Protein AF-A0AAW7L2W9-F1 (afdb_monomer_lite)

Structure (mmCIF, N/CA/C/O backbone):
data_AF-A0AAW7L2W9-F1
#
_entry.id   AF-A0AAW7L2W9-F1
#
loop_
_atom_site.group_PDB
_atom_site.id
_atom_site.type_symbol
_atom_site.label_atom_id
_atom_site.label_alt_id
_atom_site.label_comp_id
_atom_site.label_asym_id
_atom_site.label_entity_id
_atom_site.label_seq_id
_atom_site.pdbx_PDB_ins_code
_atom_site.Cartn_x
_atom_site.Cartn_y
_atom_site.Cartn_z
_atom_site.occupancy
_atom_site.B_iso_or_equiv
_atom_site.auth_seq_id
_atom_site.auth_comp_id
_atom_site.auth_asym_id
_atom_site.auth_atom_id
_atom_site.pdbx_PDB_model_num
ATOM 1 N N . MET A 1 1 ? 4.105 23.364 11.506 1.00 35.06 1 MET A N 1
ATOM 2 C CA . MET A 1 1 ? 3.462 22.036 11.424 1.00 35.06 1 MET A CA 1
ATOM 3 C C . MET A 1 1 ? 3.715 21.486 10.031 1.00 35.06 1 MET A C 1
ATOM 5 O O . MET A 1 1 ? 2.953 21.758 9.114 1.00 35.06 1 MET A O 1
ATOM 9 N N . THR A 1 2 ? 4.845 20.820 9.820 1.00 39.19 2 THR A N 1
ATOM 10 C CA . THR A 1 2 ? 5.153 20.174 8.541 1.00 39.19 2 THR A CA 1
ATOM 11 C C . THR A 1 2 ? 4.393 18.856 8.502 1.00 39.19 2 THR A C 1
ATOM 13 O O . THR A 1 2 ? 4.849 17.849 9.036 1.00 39.19 2 THR A O 1
ATOM 16 N N . ASN A 1 3 ? 3.197 18.877 7.911 1.00 54.84 3 ASN A N 1
ATOM 17 C CA . ASN A 1 3 ? 2.481 17.665 7.522 1.00 54.84 3 ASN A CA 1
ATOM 18 C C . ASN A 1 3 ? 3.304 16.989 6.421 1.00 54.84 3 ASN A C 1
ATOM 20 O O . ASN A 1 3 ? 3.057 17.216 5.237 1.00 54.84 3 ASN A O 1
ATOM 24 N N . ASN A 1 4 ? 4.339 16.242 6.815 1.00 59.03 4 ASN A N 1
ATOM 25 C CA . ASN A 1 4 ? 5.289 15.579 5.926 1.00 59.03 4 ASN A CA 1
ATOM 26 C C . ASN A 1 4 ? 4.614 14.359 5.286 1.00 59.03 4 ASN A C 1
ATOM 28 O O . ASN A 1 4 ? 4.954 13.209 5.549 1.00 59.03 4 ASN A O 1
ATOM 32 N N . THR A 1 5 ? 3.565 14.634 4.518 1.00 77.88 5 THR A N 1
ATOM 33 C CA . THR A 1 5 ? 2.768 13.632 3.835 1.00 77.88 5 THR A CA 1
ATOM 34 C C . THR A 1 5 ? 3.633 13.085 2.722 1.00 77.88 5 THR A C 1
ATOM 36 O O . THR A 1 5 ? 3.971 13.808 1.787 1.00 77.88 5 THR A O 1
ATOM 39 N N . THR A 1 6 ? 4.045 11.827 2.843 1.00 89.31 6 THR A N 1
ATOM 40 C CA . THR A 1 6 ? 4.824 11.178 1.795 1.00 89.31 6 THR A CA 1
ATOM 41 C C . THR A 1 6 ? 3.985 11.151 0.524 1.00 89.31 6 THR A C 1
ATOM 43 O O . THR A 1 6 ? 2.860 10.644 0.529 1.00 89.31 6 THR A O 1
ATOM 46 N N . ILE A 1 7 ? 4.527 11.724 -0.548 1.00 94.00 7 ILE A N 1
ATOM 47 C CA . ILE A 1 7 ? 3.889 11.791 -1.861 1.00 94.00 7 ILE A CA 1
ATOM 48 C C . ILE A 1 7 ? 4.430 10.660 -2.729 1.00 94.00 7 ILE A C 1
ATOM 50 O O . ILE A 1 7 ? 5.632 10.384 -2.739 1.00 94.00 7 ILE A O 1
ATOM 54 N N . CYS A 1 8 ? 3.533 9.985 -3.435 1.00 93.50 8 CYS A N 1
ATOM 55 C CA . CYS A 1 8 ? 3.878 9.065 -4.499 1.00 93.50 8 CYS A CA 1
ATOM 56 C C . CYS A 1 8 ? 4.368 9.871 -5.701 1.00 93.50 8 CYS A C 1
ATOM 58 O O . CYS A 1 8 ? 3.679 10.762 -6.179 1.00 93.50 8 CYS A O 1
ATOM 60 N N . ASP A 1 9 ? 5.566 9.589 -6.192 1.00 93.25 9 ASP A N 1
ATOM 61 C CA . ASP A 1 9 ? 6.209 10.333 -7.278 1.00 93.25 9 ASP A CA 1
ATOM 62 C C . ASP A 1 9 ? 6.351 9.504 -8.562 1.00 93.25 9 ASP A C 1
ATOM 64 O O . ASP A 1 9 ? 7.153 9.843 -9.428 1.00 93.25 9 ASP A O 1
ATOM 68 N N . PHE A 1 10 ? 5.587 8.416 -8.692 1.00 92.31 10 PHE A N 1
ATOM 69 C CA . PHE A 1 10 ? 5.673 7.511 -9.834 1.00 92.31 10 PHE A CA 1
ATOM 70 C C . PHE A 1 10 ? 4.333 6.841 -10.162 1.00 92.31 10 PHE A C 1
ATOM 72 O O . PHE A 1 10 ? 3.410 6.786 -9.346 1.00 92.31 10 PHE A O 1
ATOM 79 N N . GLY A 1 11 ? 4.270 6.254 -11.359 1.00 90.00 11 GLY A N 1
ATOM 80 C CA . GLY A 1 11 ? 3.136 5.452 -11.807 1.00 90.00 11 GLY A CA 1
ATOM 81 C C . GLY A 1 11 ? 1.850 6.264 -11.964 1.00 90.00 11 GLY A C 1
ATOM 82 O O . GLY A 1 11 ? 1.878 7.475 -12.165 1.00 90.00 11 GLY A O 1
ATOM 83 N N . LEU A 1 12 ? 0.711 5.573 -11.880 1.00 92.56 12 LEU A N 1
ATOM 84 C CA . LEU A 1 12 ? -0.615 6.168 -12.083 1.00 92.56 12 LEU A CA 1
ATOM 85 C C . LEU A 1 12 ? -0.975 7.221 -11.023 1.00 92.56 12 LEU A C 1
ATOM 87 O O . LEU A 1 12 ? -1.715 8.150 -11.319 1.00 92.56 12 LEU A O 1
ATOM 91 N N . HIS A 1 13 ? -0.443 7.080 -9.809 1.00 93.00 13 HIS A N 1
ATOM 92 C CA . HIS A 1 13 ? -0.774 7.926 -8.662 1.00 93.00 13 HIS A CA 1
ATOM 93 C C . HIS A 1 13 ? 0.306 8.974 -8.355 1.00 93.00 13 HIS A C 1
ATOM 95 O O . HIS A 1 13 ? 0.487 9.387 -7.209 1.00 93.00 13 HIS A O 1
ATOM 101 N N . GLN A 1 14 ? 1.079 9.380 -9.362 1.00 93.44 14 GLN A N 1
ATOM 102 C CA . GLN A 1 14 ? 2.092 10.415 -9.195 1.00 93.44 14 GLN A CA 1
ATOM 103 C C . GLN A 1 14 ? 1.450 11.741 -8.749 1.00 93.44 14 GLN A C 1
ATOM 105 O O . GLN A 1 14 ? 0.517 12.239 -9.372 1.00 93.44 14 GLN A O 1
ATOM 110 N N . GLY A 1 15 ? 1.990 12.337 -7.687 1.00 92.94 15 GLY A N 1
ATOM 111 C CA . GLY A 1 15 ? 1.480 13.555 -7.057 1.00 92.94 15 GLY A CA 1
ATOM 112 C C . GLY A 1 15 ? 0.480 13.302 -5.928 1.00 92.94 15 GLY A C 1
ATOM 113 O O . GLY A 1 15 ? 0.187 14.225 -5.169 1.00 92.94 15 GLY A O 1
ATOM 114 N N . GLU A 1 16 ? -0.001 12.069 -5.757 1.00 93.94 16 GLU A N 1
ATOM 115 C CA . GLU A 1 16 ? -0.942 11.725 -4.693 1.00 93.94 16 GLU A CA 1
ATOM 116 C C . GLU A 1 16 ? -0.217 11.295 -3.410 1.00 93.94 16 GLU A C 1
ATOM 118 O O . GLU A 1 16 ? 0.832 10.645 -3.458 1.00 93.94 16 GLU A O 1
ATOM 123 N N . PRO A 1 17 ? -0.753 11.619 -2.226 1.00 94.62 17 PRO A N 1
ATOM 124 C CA . PRO A 1 17 ? -0.182 11.151 -0.974 1.00 94.62 17 PRO A CA 1
ATOM 125 C C . PRO A 1 17 ? -0.415 9.650 -0.773 1.00 94.62 17 PRO A C 1
ATOM 127 O O . PRO A 1 17 ? -1.486 9.131 -1.087 1.00 94.62 17 PRO A O 1
ATOM 130 N N . TYR A 1 18 ? 0.542 8.959 -0.140 1.00 94.31 18 TYR A N 1
ATOM 131 C CA . TYR A 1 18 ? 0.424 7.520 0.159 1.00 94.31 18 TYR A CA 1
ATOM 132 C C . TYR A 1 18 ? -0.855 7.177 0.936 1.00 94.31 18 TYR A C 1
ATOM 134 O O . TYR A 1 18 ? -1.461 6.129 0.717 1.00 94.31 18 TYR A O 1
ATOM 142 N N . THR A 1 19 ? -1.320 8.098 1.782 1.00 93.81 19 THR A N 1
ATOM 143 C CA . THR A 1 19 ? -2.558 7.963 2.556 1.00 93.81 19 THR A CA 1
ATOM 144 C C . THR A 1 19 ? -3.817 7.848 1.698 1.00 93.81 19 THR A C 1
ATOM 146 O O . THR A 1 19 ? -4.788 7.252 2.161 1.00 93.81 19 THR A O 1
ATOM 149 N N . GLN A 1 20 ? -3.806 8.350 0.460 1.00 93.69 20 GLN A N 1
ATOM 150 C CA . GLN A 1 20 ? -4.937 8.292 -0.473 1.00 93.69 20 GLN A CA 1
ATOM 151 C C . GLN A 1 20 ? -4.841 7.129 -1.469 1.00 93.69 20 GLN A C 1
ATOM 153 O O . GLN A 1 20 ? -5.819 6.824 -2.147 1.00 93.69 20 GLN A O 1
ATOM 158 N N . LEU A 1 21 ? -3.707 6.421 -1.520 1.00 94.31 21 LEU A N 1
ATOM 159 C CA . LEU A 1 21 ? -3.516 5.355 -2.500 1.00 94.31 21 LEU A CA 1
ATOM 160 C C . LEU A 1 21 ? -4.430 4.145 -2.238 1.00 94.31 21 LEU A C 1
ATOM 162 O O . LEU A 1 21 ? -4.645 3.756 -1.078 1.00 94.31 21 LEU A O 1
ATOM 166 N N . PRO A 1 22 ? -4.924 3.474 -3.292 1.00 95.94 22 PRO A N 1
ATOM 167 C CA . PRO A 1 22 ? -5.672 2.231 -3.153 1.00 95.94 22 PRO A CA 1
ATOM 168 C C . PRO A 1 22 ? -4.851 1.128 -2.473 1.00 95.94 22 PRO A C 1
ATOM 170 O O . PRO A 1 22 ? -3.663 0.957 -2.743 1.00 95.94 22 PRO A O 1
ATOM 173 N N . VAL A 1 23 ? -5.499 0.305 -1.639 1.00 95.50 23 VAL A N 1
ATOM 174 C CA . VAL A 1 23 ? -4.846 -0.852 -0.987 1.00 95.50 23 VAL A CA 1
ATOM 175 C C . VAL A 1 23 ? -4.249 -1.816 -2.016 1.00 95.50 23 VAL A C 1
ATOM 177 O O . VAL A 1 23 ? -3.179 -2.368 -1.779 1.00 95.50 23 VAL A O 1
ATOM 180 N N . SER A 1 24 ? -4.916 -2.007 -3.158 1.00 96.25 24 SER A N 1
ATOM 181 C CA . SER A 1 24 ? -4.415 -2.832 -4.263 1.00 96.25 24 SER A CA 1
ATOM 182 C C . SER A 1 24 ? -3.087 -2.311 -4.813 1.00 96.25 24 SER A C 1
ATOM 184 O O . SER A 1 24 ? -2.174 -3.101 -5.027 1.00 96.25 24 SER A O 1
ATOM 186 N N . PHE A 1 25 ? -2.951 -0.993 -4.972 1.00 95.94 25 PHE A N 1
ATOM 187 C CA . PHE A 1 25 ? -1.719 -0.365 -5.443 1.00 95.94 25 PHE A CA 1
ATOM 188 C C . PHE A 1 25 ? -0.58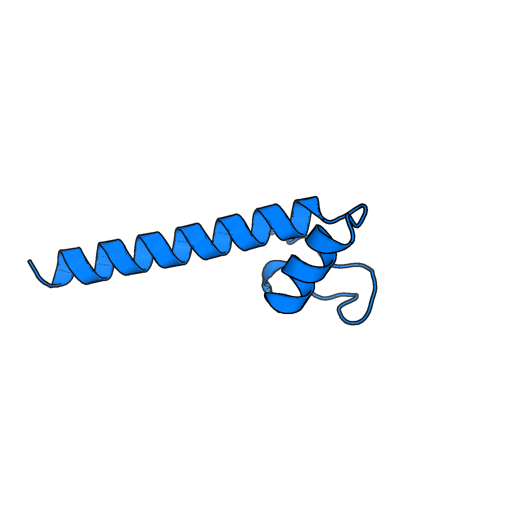8 -0.508 -4.418 1.00 95.94 25 PHE A C 1
ATOM 190 O O . PHE A 1 25 ? 0.518 -0.913 -4.766 1.00 95.94 25 PHE A O 1
ATOM 197 N N . LEU A 1 26 ? -0.879 -0.263 -3.136 1.00 95.62 26 LEU A N 1
ATOM 198 C CA . LEU A 1 26 ? 0.089 -0.439 -2.047 1.00 95.62 26 LEU A CA 1
ATOM 199 C C . LEU A 1 26 ? 0.590 -1.890 -1.951 1.00 95.62 26 LEU A C 1
ATOM 201 O O . LEU A 1 26 ? 1.787 -2.121 -1.801 1.00 95.62 26 LEU A O 1
ATOM 205 N N . LYS A 1 27 ? -0.312 -2.873 -2.072 1.00 96.56 27 LYS A N 1
A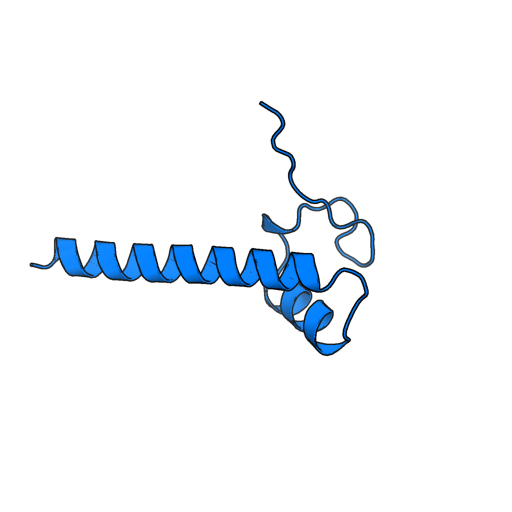TOM 206 C CA . LYS A 1 27 ? 0.051 -4.298 -2.108 1.00 96.56 27 LYS A CA 1
ATOM 207 C C . LYS A 1 27 ? 0.909 -4.624 -3.321 1.00 96.56 27 LYS A C 1
ATOM 209 O O . LYS A 1 27 ? 1.984 -5.181 -3.152 1.00 96.56 27 LYS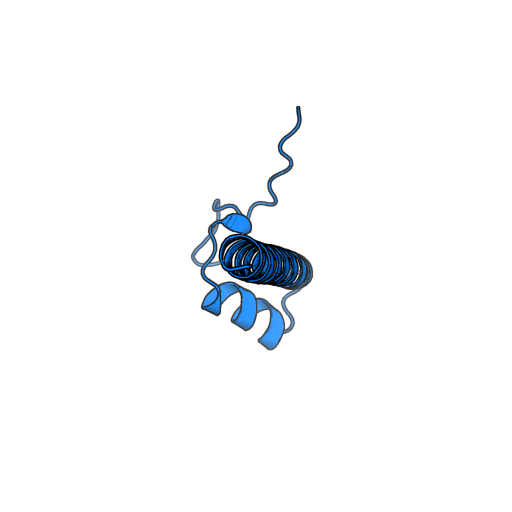 A O 1
ATOM 214 N N . TRP A 1 28 ? 0.503 -4.170 -4.506 1.00 96.12 28 TRP A N 1
ATOM 215 C CA . TRP A 1 28 ? 1.288 -4.354 -5.722 1.00 96.12 28 TRP A CA 1
ATOM 216 C C . TRP A 1 28 ? 2.721 -3.820 -5.571 1.00 96.12 28 TRP A C 1
ATOM 218 O O . TRP A 1 28 ? 3.663 -4.526 -5.918 1.00 96.12 28 TRP A O 1
ATOM 228 N N . MET A 1 29 ? 2.914 -2.634 -4.977 1.00 95.94 29 MET A N 1
A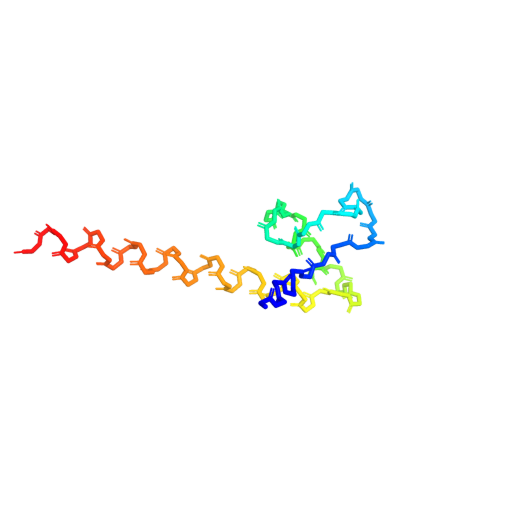TOM 229 C CA . MET A 1 29 ? 4.255 -2.088 -4.715 1.00 95.94 29 MET A CA 1
ATOM 230 C C . MET A 1 29 ? 5.123 -3.020 -3.859 1.00 95.94 29 MET A C 1
ATOM 232 O O . MET A 1 29 ? 6.336 -3.089 -4.059 1.00 95.94 29 MET A O 1
ATOM 236 N N . ILE A 1 30 ? 4.517 -3.693 -2.881 1.00 96.06 30 ILE A N 1
ATOM 237 C CA . ILE A 1 30 ? 5.187 -4.656 -2.002 1.00 96.06 30 ILE A CA 1
ATOM 238 C C . ILE A 1 30 ? 5.499 -5.940 -2.766 1.00 96.06 30 ILE A C 1
ATOM 240 O O . ILE A 1 30 ? 6.629 -6.418 -2.691 1.00 96.06 30 ILE A O 1
ATOM 244 N N . ASP A 1 31 ? 4.528 -6.453 -3.518 1.00 97.12 31 ASP A N 1
ATOM 245 C CA . ASP A 1 31 ? 4.624 -7.715 -4.252 1.00 97.12 31 ASP A CA 1
ATOM 246 C C . ASP A 1 31 ? 5.719 -7.665 -5.326 1.00 97.12 31 ASP A C 1
ATOM 248 O O . ASP A 1 31 ? 6.472 -8.622 -5.493 1.00 97.12 31 ASP A O 1
ATOM 252 N N . VAL A 1 32 ? 5.877 -6.524 -6.007 1.00 95.94 32 VAL A N 1
ATOM 253 C CA . VAL A 1 32 ? 6.953 -6.314 -6.995 1.00 95.94 32 VAL A CA 1
ATOM 254 C C . VAL A 1 32 ? 8.285 -5.886 -6.368 1.00 95.94 32 VAL A C 1
ATOM 256 O O . VAL A 1 32 ? 9.229 -5.569 -7.089 1.00 95.94 32 VAL A O 1
ATOM 259 N N . ASN A 1 33 ? 8.366 -5.834 -5.034 1.00 94.75 33 ASN A N 1
ATOM 260 C CA . ASN A 1 33 ? 9.508 -5.328 -4.272 1.00 94.75 33 ASN A CA 1
ATOM 261 C C . ASN A 1 33 ? 10.016 -3.964 -4.777 1.00 94.75 33 ASN A C 1
ATOM 263 O O . ASN A 1 33 ? 11.216 -3.743 -4.952 1.00 94.75 33 ASN A O 1
ATOM 267 N N . HIS A 1 34 ? 9.090 -3.034 -5.028 1.00 94.81 34 HIS A N 1
ATOM 268 C CA . HIS A 1 34 ? 9.427 -1.700 -5.511 1.00 94.81 34 HIS A CA 1
ATOM 269 C C . HIS A 1 34 ? 10.388 -0.997 -4.537 1.00 94.81 34 HIS A C 1
ATOM 271 O O . HIS A 1 34 ? 10.267 -1.158 -3.317 1.00 94.81 34 HIS A O 1
ATOM 277 N N . GLN A 1 35 ? 11.283 -0.141 -5.045 1.00 94.81 35 GLN A N 1
ATOM 278 C CA . GLN A 1 35 ? 12.256 0.605 -4.226 1.00 94.81 35 GLN A CA 1
ATOM 279 C C . GLN A 1 35 ? 11.582 1.395 -3.090 1.00 94.81 35 GLN A C 1
ATOM 281 O O . GLN A 1 35 ? 12.144 1.579 -2.014 1.00 94.81 35 GLN A O 1
ATOM 286 N N . LYS A 1 36 ? 10.343 1.832 -3.327 1.00 93.69 36 LYS A N 1
ATOM 287 C CA . LYS A 1 36 ? 9.520 2.605 -2.390 1.00 93.69 36 LYS A CA 1
ATOM 288 C C . LYS A 1 36 ? 8.446 1.784 -1.669 1.00 93.69 36 LYS A C 1
ATOM 290 O O . LYS A 1 36 ? 7.552 2.350 -1.048 1.00 93.69 36 LYS A O 1
ATOM 295 N N . SER A 1 37 ? 8.529 0.453 -1.725 1.00 94.44 37 SER A N 1
ATOM 296 C CA . SER A 1 37 ? 7.578 -0.460 -1.072 1.00 94.44 37 SER A CA 1
ATOM 297 C C . SER A 1 37 ? 7.492 -0.269 0.444 1.00 94.44 37 SER A C 1
ATOM 299 O O . SER A 1 37 ? 6.457 -0.576 1.030 1.00 94.44 37 SER A O 1
ATOM 301 N N . GLN A 1 38 ? 8.528 0.285 1.087 1.00 95.25 38 GLN A N 1
ATOM 302 C CA . GLN A 1 38 ? 8.497 0.601 2.516 1.00 95.25 38 GLN A CA 1
ATOM 303 C C . GLN A 1 38 ? 7.357 1.564 2.874 1.00 95.25 38 GLN A C 1
ATOM 305 O O . GLN A 1 38 ? 6.597 1.274 3.790 1.00 95.25 38 GLN A O 1
ATOM 310 N N . TYR A 1 39 ? 7.156 2.634 2.098 1.00 94.62 39 TYR A N 1
ATOM 311 C CA . TYR A 1 39 ? 6.057 3.576 2.338 1.00 94.62 39 TYR A CA 1
ATOM 312 C C . TYR A 1 39 ? 4.685 2.910 2.202 1.00 94.62 39 TYR A C 1
ATOM 314 O O . TYR A 1 39 ? 3.751 3.239 2.931 1.00 94.62 39 TYR A O 1
ATOM 322 N N . ALA A 1 40 ? 4.568 1.928 1.304 1.00 95.06 40 ALA A N 1
ATOM 323 C CA . ALA A 1 40 ? 3.353 1.142 1.183 1.00 95.06 40 ALA A CA 1
ATOM 324 C C . ALA A 1 40 ? 3.127 0.213 2.384 1.00 95.06 40 ALA A C 1
ATOM 326 O O . ALA A 1 40 ? 1.997 0.112 2.863 1.00 95.06 40 ALA A O 1
ATOM 327 N N . ARG A 1 41 ? 4.184 -0.420 2.914 1.00 95.88 41 ARG A N 1
ATOM 328 C CA . ARG A 1 41 ? 4.099 -1.219 4.150 1.00 95.88 41 ARG A CA 1
ATOM 329 C C . ARG A 1 41 ? 3.671 -0.360 5.335 1.00 95.88 41 ARG A C 1
ATOM 331 O O . ARG A 1 41 ? 2.768 -0.758 6.068 1.00 95.88 41 ARG A O 1
ATOM 338 N N . ASP A 1 42 ? 4.276 0.814 5.485 1.00 95.25 42 ASP A N 1
ATOM 339 C CA . ASP A 1 42 ? 3.993 1.730 6.589 1.00 95.25 42 ASP A CA 1
ATOM 340 C C . ASP A 1 42 ? 2.539 2.221 6.547 1.00 95.25 42 ASP A C 1
ATOM 342 O O . ASP A 1 42 ? 1.841 2.190 7.564 1.00 95.25 42 ASP A O 1
ATOM 346 N N . GLU A 1 43 ? 2.034 2.594 5.366 1.00 95.19 43 GLU A N 1
ATOM 347 C CA . GLU A 1 43 ? 0.642 3.027 5.218 1.00 95.19 43 GLU A CA 1
ATOM 348 C C . GLU A 1 43 ? -0.356 1.883 5.449 1.00 95.19 43 GLU A C 1
ATOM 350 O O . GLU A 1 43 ? -1.370 2.081 6.123 1.00 95.19 43 GLU A O 1
ATOM 355 N N . LEU A 1 44 ? -0.081 0.669 4.957 1.00 96.00 44 LEU A N 1
ATOM 356 C CA . LEU A 1 44 ? -0.934 -0.491 5.244 1.00 96.00 44 LEU A CA 1
ATOM 357 C C . LEU A 1 44 ? -0.959 -0.812 6.743 1.00 96.00 44 LEU A C 1
ATOM 359 O O . LEU A 1 44 ? -2.029 -1.064 7.300 1.00 96.00 44 LEU A O 1
ATOM 363 N N . ALA A 1 45 ? 0.192 -0.749 7.415 1.00 95.50 45 ALA A N 1
ATOM 364 C CA . ALA A 1 45 ? 0.276 -0.943 8.857 1.00 95.50 45 ALA A CA 1
ATOM 365 C C . ALA A 1 45 ? -0.517 0.130 9.619 1.00 95.50 45 ALA A C 1
ATOM 367 O O . ALA A 1 45 ? -1.244 -0.197 10.560 1.00 95.50 45 ALA A O 1
ATOM 368 N N . ARG A 1 46 ? -0.437 1.400 9.195 1.00 94.94 46 ARG A N 1
ATOM 369 C CA . ARG A 1 46 ? -1.231 2.494 9.769 1.00 94.94 46 ARG A CA 1
ATOM 370 C C . ARG A 1 46 ? -2.730 2.234 9.618 1.00 94.94 46 ARG A C 1
ATOM 372 O O . ARG A 1 46 ? -3.461 2.372 10.597 1.00 94.94 46 ARG A O 1
ATOM 379 N N . ARG A 1 47 ? -3.189 1.832 8.427 1.00 94.88 47 ARG A N 1
ATOM 380 C CA . ARG A 1 47 ? -4.606 1.511 8.174 1.00 94.88 47 ARG A CA 1
ATOM 381 C C . ARG A 1 47 ? -5.091 0.360 9.052 1.00 94.88 47 ARG A C 1
ATOM 383 O O . ARG A 1 47 ? -6.137 0.501 9.675 1.00 94.88 47 ARG A O 1
ATOM 390 N N . ASN A 1 48 ? -4.314 -0.718 9.169 1.00 94.56 48 ASN A N 1
ATOM 391 C CA . ASN A 1 48 ? -4.663 -1.845 10.037 1.00 94.56 48 ASN A CA 1
ATOM 392 C C . ASN A 1 48 ? -4.806 -1.411 11.500 1.00 94.56 48 ASN A C 1
ATOM 394 O O . ASN A 1 48 ? -5.789 -1.759 12.138 1.00 94.56 48 ASN A O 1
ATOM 398 N N . ARG A 1 49 ? -3.886 -0.586 12.020 1.00 94.69 49 ARG A N 1
ATOM 399 C CA . ARG A 1 49 ? -3.992 -0.065 13.395 1.00 94.69 49 ARG A CA 1
ATOM 400 C C . ARG A 1 49 ? -5.272 0.736 13.622 1.00 94.69 49 ARG A C 1
ATOM 402 O O . ARG A 1 49 ? -5.897 0.574 14.661 1.00 94.69 49 ARG A O 1
ATOM 409 N N . VAL A 1 50 ? -5.664 1.579 12.666 1.00 93.19 50 VAL A N 1
ATOM 410 C CA . VAL A 1 50 ? -6.913 2.355 12.764 1.00 93.19 50 VAL A CA 1
ATOM 411 C C . VAL A 1 50 ? -8.130 1.430 12.774 1.00 93.19 50 VAL A C 1
ATOM 413 O O . VAL A 1 50 ? -9.037 1.638 13.573 1.00 93.19 50 VAL A O 1
ATOM 416 N N . VAL A 1 51 ? -8.142 0.397 11.927 1.00 93.38 51 VAL A N 1
ATOM 417 C CA . VAL A 1 51 ? -9.229 -0.594 11.890 1.00 93.38 51 VAL A CA 1
ATOM 418 C C . VAL A 1 51 ? -9.328 -1.364 13.210 1.00 93.38 51 VAL A C 1
ATOM 420 O O . VAL A 1 51 ? -10.427 -1.495 13.744 1.00 93.38 51 VAL A O 1
ATOM 423 N N . GLU A 1 52 ? -8.206 -1.819 13.773 1.00 93.31 52 GLU A N 1
ATOM 424 C CA . GLU A 1 52 ? -8.205 -2.511 15.070 1.00 93.31 52 GLU A CA 1
ATOM 425 C C . GLU A 1 52 ? -8.695 -1.598 16.201 1.00 93.31 52 GLU A C 1
ATOM 427 O O . GLU A 1 52 ? -9.566 -1.992 16.973 1.00 93.31 52 GLU A O 1
ATOM 432 N N . GLN A 1 53 ? -8.243 -0.340 16.244 1.00 92.69 53 GLN A N 1
ATOM 433 C CA . GLN A 1 53 ? -8.722 0.640 17.228 1.00 92.69 53 GLN A CA 1
ATOM 434 C C . GLN A 1 53 ? -10.229 0.900 17.107 1.00 92.69 53 GLN A C 1
ATOM 436 O O . GLN A 1 53 ? -10.930 0.981 18.113 1.00 92.69 53 GLN A O 1
ATOM 441 N N . GLN A 1 54 ? -10.754 1.008 15.881 1.00 92.06 54 GLN A N 1
ATOM 44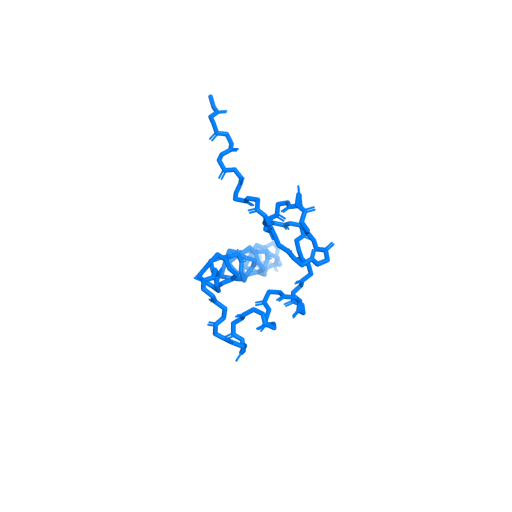2 C CA . GLN A 1 54 ? -12.193 1.165 15.649 1.00 92.06 54 GLN A CA 1
ATOM 443 C C . GLN A 1 54 ? -12.978 -0.065 16.111 1.00 92.06 54 GLN A C 1
ATOM 445 O O . GLN A 1 54 ? -14.061 0.064 16.684 1.00 92.06 54 GLN A O 1
ATOM 450 N N . ARG A 1 55 ? -12.425 -1.261 15.894 1.00 91.50 55 ARG A N 1
ATOM 451 C CA . ARG A 1 55 ? -13.021 -2.515 16.349 1.00 91.50 55 ARG A CA 1
ATOM 452 C C . ARG A 1 55 ? -13.080 -2.581 17.875 1.00 91.50 55 ARG A C 1
ATOM 454 O O . ARG A 1 55 ? -14.141 -2.900 18.408 1.00 91.50 55 ARG A O 1
ATOM 461 N N . GLU A 1 56 ? -11.993 -2.238 18.561 1.00 91.56 56 GLU A N 1
ATOM 462 C CA . GLU A 1 56 ? -11.925 -2.179 20.027 1.00 91.56 56 GLU A CA 1
ATOM 463 C C . GLU A 1 56 ? -12.916 -1.161 20.607 1.00 91.56 56 GLU A C 1
ATOM 465 O O . GLU A 1 56 ? -13.690 -1.505 21.500 1.00 91.56 56 GLU A O 1
ATOM 470 N N . ALA A 1 57 ? -12.969 0.054 20.049 1.00 90.25 57 ALA A N 1
ATOM 471 C CA . ALA A 1 57 ? -13.922 1.083 20.468 1.00 90.25 57 ALA A CA 1
ATOM 472 C C . ALA A 1 57 ? -15.380 0.615 20.310 1.00 90.25 57 ALA A C 1
ATOM 474 O O . ALA A 1 57 ? -16.180 0.741 21.235 1.00 90.25 57 ALA A O 1
ATOM 475 N N . SER A 1 58 ? -15.707 -0.024 19.179 1.00 89.12 58 SER A N 1
ATOM 476 C CA . SER A 1 58 ? -17.055 -0.548 18.918 1.00 89.12 58 SER A CA 1
ATOM 477 C C . SER A 1 58 ? -17.478 -1.698 19.843 1.00 89.12 58 SER A C 1
ATOM 479 O O . SER A 1 58 ? -18.672 -1.972 19.980 1.00 89.12 58 SER A O 1
ATOM 481 N N . LEU A 1 59 ? -16.514 -2.405 20.444 1.00 87.25 59 LEU A N 1
ATOM 482 C CA . LEU A 1 59 ? -16.766 -3.458 21.428 1.00 87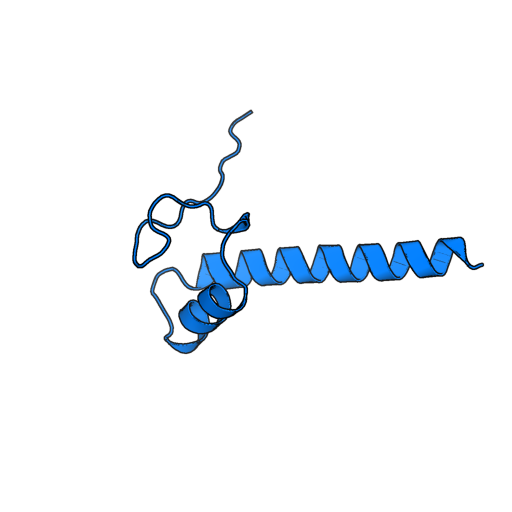.25 59 LEU A CA 1
ATOM 483 C C . LEU A 1 59 ? -16.944 -2.862 22.830 1.00 87.25 59 LEU A C 1
ATOM 485 O O . LEU A 1 59 ? -17.835 -3.290 23.560 1.00 87.25 59 LEU A O 1
ATOM 489 N N . ALA A 1 60 ? -16.143 -1.849 23.176 1.00 82.81 60 ALA A N 1
ATOM 490 C CA . ALA A 1 60 ? -16.230 -1.146 24.452 1.00 82.81 60 ALA A CA 1
ATOM 491 C C . ALA A 1 60 ? -17.573 -0.418 24.634 1.00 82.81 60 ALA A C 1
ATOM 493 O O . ALA A 1 60 ? -18.123 -0.439 25.725 1.00 82.81 60 ALA A O 1
ATOM 494 N N . GLU A 1 61 ? -18.149 0.151 23.569 1.00 78.06 61 GLU A N 1
ATOM 495 C CA . GLU A 1 61 ? -19.470 0.808 23.613 1.00 78.06 61 GLU A CA 1
ATOM 496 C C . GLU A 1 61 ? -20.655 -0.160 23.798 1.00 78.06 61 GLU A C 1
ATOM 498 O O . GLU A 1 61 ? -21.775 0.276 24.060 1.00 78.06 61 GLU A O 1
ATOM 503 N N . LYS A 1 62 ? -20.440 -1.474 23.642 1.00 67.56 62 LYS A N 1
ATOM 504 C CA . LYS A 1 62 ? -21.481 -2.507 23.804 1.00 67.56 62 LYS A CA 1
ATOM 505 C C . LYS A 1 62 ? -21.463 -3.187 25.175 1.00 67.56 62 LYS A C 1
ATOM 507 O O . LYS A 1 62 ? -22.276 -4.087 25.388 1.00 67.56 62 LYS A O 1
ATOM 512 N N . THR A 1 63 ? -20.533 -2.804 26.052 1.00 56.44 63 THR A N 1
ATOM 513 C CA . THR A 1 63 ? -20.365 -3.366 27.403 1.00 56.44 63 THR A CA 1
ATOM 514 C C . THR A 1 63 ? -20.885 -2.386 28.443 1.00 56.44 63 THR A C 1
ATOM 516 O O . THR A 1 63 ? -21.520 -2.856 29.411 1.00 56.44 63 THR A O 1
#

Foldseek 3Di:
DPPVFDADCDDPRHRHGLLPDDLVVLVVCVVVVPPCNVSSVVNVVVVVVVVVVVVVVVVVVVD

Radius of gyration: 14.47 Å; chains: 1; bounding box: 34×30×40 Å

Sequence (63 aa):
MTNNTTICDFGLHQGEPYTQLPVSFLKWMIDVNHQKSQYARDELARRNRVVEQQREASLAEKT

Secondary structure (DSSP, 8-state):
-----PBP-SGGGTTSBGGGS-HHHHHHHHHTT-TTHHHHHHHHHHHHHHHHHHHHHHHHTT-

pLDDT: mean 89.29, std 13.1, range [35.06, 97.12]